Protein AF-A0A8J4QCU0-F1 (afdb_monomer_lite)

Structure (mmCIF, N/CA/C/O backbone):
data_AF-A0A8J4QCU0-F1
#
_entry.id   AF-A0A8J4QCU0-F1
#
loop_
_atom_site.group_PDB
_atom_site.id
_atom_site.type_symbol
_atom_site.label_atom_id
_atom_site.label_alt_id
_atom_site.label_comp_id
_atom_site.label_asym_id
_atom_site.label_entity_id
_atom_site.label_seq_id
_atom_site.pdbx_PDB_ins_code
_atom_site.Cartn_x
_atom_site.Cartn_y
_atom_site.Cartn_z
_atom_site.occupancy
_atom_site.B_iso_or_equiv
_atom_site.auth_seq_id
_atom_site.auth_comp_id
_atom_site.auth_asym_id
_atom_site.auth_atom_id
_atom_site.pdbx_PDB_model_num
ATOM 1 N N . MET A 1 1 ? 66.096 36.618 -47.746 1.00 35.78 1 MET A N 1
ATOM 2 C CA . MET A 1 1 ? 66.185 35.761 -48.950 1.00 35.78 1 MET A CA 1
ATOM 3 C C . MET A 1 1 ? 65.666 34.373 -48.578 1.00 35.78 1 MET A C 1
ATOM 5 O O . MET A 1 1 ? 66.282 33.732 -47.737 1.00 35.78 1 MET A O 1
ATOM 9 N N . ARG A 1 2 ? 64.492 33.946 -49.073 1.00 39.97 2 ARG A N 1
ATOM 10 C CA . ARG A 1 2 ? 63.954 32.599 -48.782 1.00 39.97 2 ARG A CA 1
ATOM 11 C C . ARG A 1 2 ? 64.723 31.579 -49.622 1.00 39.97 2 ARG A C 1
ATOM 13 O O . ARG A 1 2 ? 64.691 31.658 -50.844 1.00 39.97 2 ARG A O 1
ATOM 20 N N . GLN A 1 3 ? 65.428 30.666 -48.961 1.00 43.41 3 GLN A N 1
ATOM 21 C CA . GLN A 1 3 ? 66.108 29.539 -49.597 1.00 43.41 3 GLN A CA 1
ATOM 22 C C . GLN A 1 3 ? 65.052 28.648 -50.265 1.00 43.41 3 GLN A C 1
ATOM 24 O O . GLN A 1 3 ? 64.185 28.097 -49.585 1.00 43.41 3 GLN A O 1
ATOM 29 N N . GLY A 1 4 ? 65.082 28.564 -51.596 1.00 51.28 4 GLY A N 1
ATOM 30 C CA . GLY A 1 4 ? 64.200 27.693 -52.365 1.00 51.28 4 GLY A CA 1
ATOM 31 C C . GLY A 1 4 ? 64.549 26.235 -52.087 1.00 51.28 4 GLY A C 1
ATOM 32 O O . GLY A 1 4 ? 65.682 25.808 -52.307 1.00 51.28 4 GLY A O 1
ATOM 33 N N . THR A 1 5 ? 63.593 25.467 -51.574 1.00 59.88 5 THR A N 1
ATOM 34 C CA . THR A 1 5 ? 63.753 24.029 -51.353 1.00 59.88 5 THR A CA 1
ATOM 35 C C . THR A 1 5 ? 64.043 23.336 -52.683 1.00 59.88 5 THR A C 1
ATOM 37 O O . THR A 1 5 ? 63.243 23.411 -53.612 1.00 59.88 5 THR A O 1
ATOM 40 N N . LYS A 1 6 ? 65.207 22.682 -52.779 1.00 66.50 6 LYS A N 1
ATOM 41 C CA . LYS A 1 6 ? 65.683 21.976 -53.977 1.00 66.50 6 LYS A CA 1
ATOM 42 C C . LYS A 1 6 ? 64.691 20.865 -54.352 1.00 66.50 6 LYS A C 1
ATOM 44 O O . LYS A 1 6 ? 64.369 20.023 -53.513 1.00 66.50 6 LYS A O 1
ATOM 49 N N . TRP A 1 7 ? 64.202 20.892 -55.592 1.00 66.38 7 TRP A N 1
ATOM 50 C CA . TRP A 1 7 ? 63.186 19.972 -56.111 1.00 66.38 7 TRP A CA 1
ATOM 51 C C . TRP A 1 7 ? 63.637 18.513 -55.964 1.00 66.38 7 TRP A C 1
ATOM 53 O O . TRP A 1 7 ? 64.741 18.156 -56.379 1.00 66.38 7 TRP A O 1
ATOM 63 N N . ASN A 1 8 ? 62.799 17.683 -55.338 1.00 77.69 8 ASN A N 1
ATOM 64 C CA . ASN A 1 8 ? 63.067 16.263 -55.147 1.00 77.69 8 ASN A CA 1
ATOM 65 C C . ASN A 1 8 ? 61.954 15.445 -55.826 1.00 77.69 8 ASN A C 1
ATOM 67 O O . ASN A 1 8 ? 60.868 15.322 -55.252 1.00 77.69 8 ASN A O 1
ATOM 71 N N . PRO A 1 9 ? 62.219 14.867 -57.012 1.00 74.75 9 PRO A N 1
ATOM 72 C CA . PRO A 1 9 ? 61.209 14.149 -57.786 1.00 74.75 9 PRO A CA 1
ATOM 73 C C . PRO A 1 9 ? 60.647 12.943 -57.038 1.00 74.75 9 PRO A C 1
ATOM 75 O O . PRO A 1 9 ? 59.475 12.620 -57.177 1.00 74.75 9 PRO A O 1
ATOM 78 N N . VAL A 1 10 ? 61.462 12.296 -56.202 1.00 79.19 10 VAL A N 1
ATOM 79 C CA . VAL A 1 10 ? 61.040 11.128 -55.428 1.00 79.19 10 VAL A CA 1
ATOM 80 C C . VAL A 1 10 ? 60.002 11.539 -54.385 1.00 79.19 10 VAL A C 1
ATOM 82 O O . VAL A 1 10 ? 58.972 10.886 -54.266 1.00 79.19 10 VAL A O 1
ATOM 85 N N . LYS A 1 11 ? 60.210 12.658 -53.678 1.00 77.56 11 LYS A N 1
ATOM 86 C CA . LYS A 1 11 ? 59.236 13.161 -52.692 1.00 77.56 11 LYS A CA 1
ATOM 87 C C . LYS A 1 11 ? 57.903 13.550 -53.334 1.00 77.56 11 LYS A C 1
ATOM 89 O O . LYS A 1 11 ? 56.862 13.252 -52.760 1.00 77.56 11 LYS A O 1
ATOM 94 N N . GLU A 1 12 ? 57.938 14.156 -54.518 1.00 81.69 12 GLU A N 1
ATOM 95 C CA . GLU A 1 12 ? 56.731 14.492 -55.287 1.00 81.69 12 GLU A CA 1
ATOM 96 C C . GLU A 1 12 ? 55.982 13.237 -55.747 1.00 81.69 12 GLU A C 1
ATOM 98 O O . GLU A 1 12 ? 54.775 13.130 -55.555 1.00 81.69 12 GLU A O 1
ATOM 103 N N . ILE A 1 13 ? 56.694 12.235 -56.273 1.00 82.69 13 ILE A N 1
ATOM 104 C CA . ILE A 1 13 ? 56.087 10.963 -56.690 1.00 82.69 13 ILE A CA 1
ATOM 105 C C . ILE A 1 13 ? 55.449 10.248 -55.494 1.00 82.69 13 ILE A C 1
ATOM 107 O O . ILE A 1 13 ? 54.306 9.804 -55.587 1.00 82.69 13 ILE A O 1
ATOM 111 N N . PHE A 1 14 ? 56.135 10.185 -54.349 1.00 85.75 14 PHE A N 1
ATOM 112 C CA . PHE A 1 14 ? 55.560 9.622 -53.125 1.00 85.75 14 PHE A CA 1
ATOM 113 C C . PHE A 1 14 ? 54.325 10.396 -52.661 1.00 85.75 14 PHE A C 1
ATOM 115 O O . PHE A 1 14 ? 53.338 9.776 -52.270 1.00 85.75 14 PHE A O 1
ATOM 122 N N . PHE A 1 15 ? 54.345 11.729 -52.729 1.00 85.56 15 PHE A N 1
ATOM 123 C CA . PHE A 1 15 ? 53.201 12.556 -52.352 1.00 85.56 15 PHE A CA 1
ATOM 124 C C . PHE A 1 15 ? 52.001 12.335 -53.280 1.00 85.56 15 PHE A C 1
ATOM 126 O O . PHE A 1 15 ? 50.876 12.198 -52.803 1.00 85.56 15 PHE A O 1
ATOM 133 N N . LEU A 1 16 ? 52.233 12.229 -54.590 1.00 84.94 16 LEU A N 1
ATOM 134 C CA . LEU A 1 16 ? 51.192 11.950 -55.578 1.00 84.94 16 LEU A CA 1
ATOM 135 C C . LEU A 1 16 ? 50.599 10.550 -55.399 1.00 84.94 16 LEU A C 1
ATOM 137 O O . LEU A 1 16 ? 49.377 10.408 -55.392 1.00 84.94 16 LEU A O 1
ATOM 141 N N . ILE A 1 17 ? 51.436 9.530 -55.192 1.00 89.25 17 ILE A N 1
ATOM 142 C CA . ILE A 1 17 ? 50.974 8.164 -54.912 1.00 89.25 17 ILE A CA 1
ATOM 143 C C . ILE A 1 17 ? 50.160 8.144 -53.618 1.00 89.25 17 ILE A C 1
ATOM 145 O O . ILE A 1 17 ? 49.054 7.611 -53.597 1.00 89.25 17 ILE A O 1
ATOM 149 N N . PHE A 1 18 ? 50.657 8.776 -52.554 1.00 91.38 18 PHE A N 1
ATOM 150 C CA . PHE A 1 18 ? 49.961 8.853 -51.273 1.00 91.38 18 PHE A CA 1
ATOM 151 C C . PHE A 1 18 ? 48.624 9.599 -51.386 1.00 91.38 18 PHE A C 1
ATOM 153 O O . PHE A 1 18 ? 47.611 9.147 -50.853 1.00 91.38 18 PHE A O 1
ATOM 160 N N . TYR A 1 19 ? 48.583 10.700 -52.137 1.00 90.00 19 TYR A N 1
ATOM 161 C CA . TYR A 1 19 ? 47.357 11.446 -52.404 1.00 90.00 19 TYR A CA 1
ATOM 162 C C . TYR A 1 19 ? 46.334 10.614 -53.187 1.00 90.00 19 TYR A C 1
ATOM 164 O O . TYR A 1 19 ? 45.153 10.617 -52.834 1.00 90.00 19 TYR A O 1
ATOM 172 N N . LEU A 1 20 ? 46.769 9.884 -54.220 1.00 89.38 20 LEU A N 1
ATOM 173 C CA . LEU A 1 20 ? 45.906 8.989 -54.995 1.00 89.38 20 LEU A CA 1
ATOM 174 C C . LEU A 1 20 ? 45.357 7.857 -54.129 1.00 89.38 20 LEU A C 1
ATOM 176 O O . LEU A 1 20 ? 44.168 7.565 -54.206 1.00 89.38 20 LEU A O 1
ATOM 180 N N . LEU A 1 21 ? 46.185 7.288 -53.255 1.00 87.81 21 LEU A N 1
ATOM 181 C CA . LEU A 1 21 ? 45.789 6.217 -52.348 1.00 87.81 21 LEU A CA 1
ATOM 182 C C . LEU A 1 21 ? 44.761 6.712 -51.325 1.00 87.81 21 LEU A C 1
ATOM 184 O O . LEU A 1 21 ? 43.719 6.092 -51.152 1.00 87.81 21 LEU A O 1
ATOM 188 N N . ILE A 1 22 ? 44.974 7.896 -50.741 1.00 87.75 22 ILE A N 1
ATOM 189 C CA . ILE A 1 22 ? 43.980 8.541 -49.872 1.00 87.75 22 ILE A CA 1
ATOM 190 C C . ILE A 1 22 ? 42.687 8.846 -50.639 1.00 87.75 22 ILE A C 1
ATOM 192 O O . ILE A 1 22 ? 41.591 8.703 -50.093 1.00 87.75 22 ILE A O 1
ATOM 196 N N . LYS A 1 23 ? 42.783 9.334 -51.879 1.00 90.88 23 LYS A N 1
ATOM 197 C CA . LYS A 1 23 ? 41.613 9.660 -52.701 1.00 90.88 23 LYS A CA 1
ATOM 198 C C . LYS A 1 23 ? 40.804 8.403 -53.023 1.00 90.88 23 LYS A C 1
ATOM 200 O O . LYS A 1 23 ? 39.582 8.446 -52.914 1.00 90.88 23 LYS A O 1
ATOM 205 N N . GLU A 1 24 ? 41.479 7.310 -53.349 1.0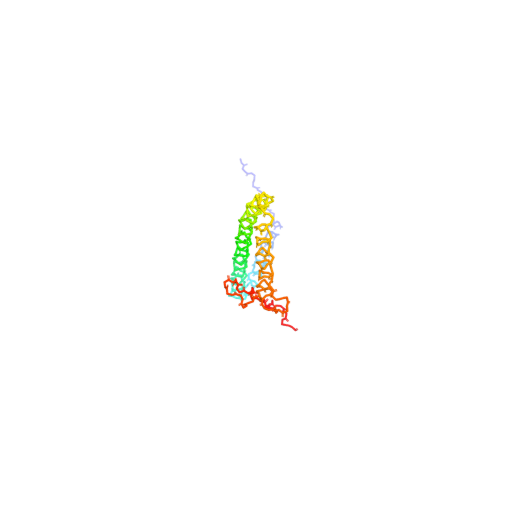0 92.56 24 GLU A N 1
ATOM 206 C CA . GLU A 1 24 ? 40.872 6.021 -53.665 1.00 92.56 24 GLU A CA 1
ATOM 207 C C . GLU A 1 24 ? 40.265 5.366 -52.420 1.00 92.56 24 GLU A C 1
ATOM 209 O O . GLU A 1 24 ? 39.104 4.975 -52.448 1.00 92.56 24 GLU A O 1
ATOM 214 N N . SER A 1 25 ? 40.959 5.376 -51.277 1.00 85.12 25 SER A N 1
ATOM 215 C CA . SER A 1 25 ? 40.380 4.938 -50.000 1.00 85.12 25 SER A CA 1
ATOM 216 C C . SER A 1 25 ? 39.143 5.751 -49.623 1.00 85.12 25 SER A C 1
ATOM 218 O O . SER A 1 25 ? 38.133 5.188 -49.213 1.00 85.12 25 SER A O 1
ATOM 220 N N . ARG A 1 26 ? 39.175 7.080 -49.799 1.00 76.25 26 ARG A N 1
ATOM 221 C CA . ARG A 1 26 ? 38.001 7.931 -49.549 1.00 76.25 26 ARG A CA 1
ATOM 222 C C . ARG A 1 26 ? 36.850 7.651 -50.511 1.00 76.25 26 ARG A C 1
ATOM 224 O O . ARG A 1 26 ? 35.702 7.838 -50.121 1.00 76.25 26 ARG A O 1
ATOM 231 N N . ARG A 1 27 ? 37.138 7.239 -51.746 1.00 83.50 27 ARG A N 1
ATOM 232 C CA . ARG A 1 27 ? 36.121 6.815 -52.713 1.00 83.50 27 ARG A CA 1
ATOM 233 C C . ARG A 1 27 ? 35.497 5.488 -52.290 1.00 83.50 27 ARG A C 1
ATOM 235 O O . ARG A 1 27 ? 34.284 5.426 -52.163 1.00 83.50 27 ARG A O 1
ATOM 242 N N . GLN A 1 28 ? 36.319 4.498 -51.951 1.00 76.81 28 GLN A N 1
ATOM 243 C CA . GLN A 1 28 ? 35.857 3.193 -51.478 1.00 76.81 28 GLN A CA 1
ATOM 244 C C . GLN A 1 28 ? 34.996 3.307 -50.214 1.00 76.81 28 GLN A C 1
ATOM 246 O O . GLN A 1 28 ? 33.950 2.680 -50.148 1.00 76.81 28 GLN A O 1
ATOM 251 N N . VAL A 1 29 ? 35.366 4.154 -49.244 1.00 77.56 29 VAL A N 1
ATOM 252 C CA . VAL A 1 29 ? 34.535 4.397 -48.046 1.00 77.56 29 VAL A CA 1
ATOM 253 C C . VAL A 1 29 ? 33.165 4.970 -48.417 1.00 77.56 29 VAL A C 1
ATOM 255 O O . VAL A 1 29 ? 32.159 4.487 -47.913 1.00 77.56 29 VAL A O 1
ATOM 258 N N . LYS A 1 30 ? 33.106 5.941 -49.337 1.00 72.69 30 LYS A N 1
ATOM 259 C CA . LYS A 1 30 ? 31.833 6.516 -49.802 1.00 72.69 30 LYS A CA 1
ATOM 260 C C . LYS A 1 30 ? 30.980 5.515 -50.578 1.00 72.69 30 LYS A C 1
ATOM 262 O O . LYS A 1 30 ? 29.765 5.522 -50.421 1.00 72.69 30 LYS A O 1
ATOM 267 N N . ASP A 1 31 ? 31.602 4.660 -51.383 1.00 70.19 31 ASP A N 1
ATOM 268 C CA . ASP A 1 31 ? 30.904 3.629 -52.155 1.00 70.19 31 ASP A CA 1
ATOM 269 C C . ASP A 1 31 ? 30.379 2.511 -51.229 1.00 70.19 31 ASP A C 1
ATOM 271 O O . ASP A 1 31 ? 29.247 2.063 -51.386 1.00 70.19 31 ASP A O 1
ATOM 275 N N . LEU A 1 32 ? 31.137 2.116 -50.196 1.00 65.50 32 LEU A N 1
ATOM 276 C CA . LEU A 1 32 ? 30.666 1.200 -49.145 1.00 65.50 32 LEU A CA 1
ATOM 277 C C . LEU A 1 32 ? 29.543 1.809 -48.290 1.00 65.50 32 LEU A C 1
ATOM 279 O O . LEU A 1 32 ? 28.581 1.117 -47.961 1.00 65.50 32 LEU A O 1
ATOM 283 N N . GLU A 1 33 ? 29.631 3.094 -47.944 1.00 65.19 33 GLU A N 1
ATOM 284 C CA . GLU A 1 33 ? 28.559 3.814 -47.245 1.00 65.19 33 GLU A CA 1
ATOM 285 C C . GLU A 1 33 ? 27.308 3.976 -48.122 1.00 65.19 33 GLU A C 1
ATOM 287 O O . GLU A 1 33 ? 26.201 3.940 -47.597 1.00 65.19 33 GLU A O 1
ATOM 292 N N . SER A 1 34 ? 27.475 4.084 -49.445 1.00 63.41 34 SER A N 1
ATOM 293 C CA . SER A 1 34 ? 26.403 4.146 -50.449 1.00 63.41 34 SER A CA 1
ATOM 294 C C . SER A 1 34 ? 25.661 2.821 -50.648 1.00 63.41 34 SER A C 1
ATOM 296 O O . SER A 1 34 ? 24.539 2.841 -51.148 1.00 63.41 34 SER A O 1
ATOM 298 N N . ILE A 1 35 ? 26.277 1.677 -50.334 1.00 63.81 35 ILE A N 1
ATOM 299 C CA . ILE A 1 35 ? 25.627 0.356 -50.431 1.00 63.81 35 ILE A CA 1
ATOM 300 C C . ILE A 1 35 ? 24.697 0.114 -49.233 1.00 63.81 35 ILE A C 1
ATOM 302 O O . ILE A 1 35 ? 23.729 -0.638 -49.345 1.00 63.81 35 ILE A O 1
ATOM 306 N N . ASN A 1 36 ? 24.942 0.776 -48.099 1.00 65.12 36 ASN A N 1
ATOM 307 C CA . ASN A 1 36 ? 23.953 0.829 -47.031 1.00 65.12 36 ASN A CA 1
ATOM 308 C C . ASN A 1 36 ? 22.821 1.744 -47.489 1.00 65.12 36 ASN A C 1
ATOM 310 O O . ASN A 1 36 ? 23.043 2.937 -47.676 1.00 65.12 36 ASN A O 1
ATOM 314 N N . ASP A 1 37 ? 21.618 1.193 -47.655 1.00 71.94 37 ASP A N 1
ATOM 315 C CA . ASP A 1 37 ? 20.432 1.990 -47.950 1.00 71.94 37 ASP A CA 1
ATOM 316 C C . ASP A 1 37 ? 20.330 3.131 -46.909 1.00 71.94 37 ASP A C 1
ATOM 318 O O . ASP A 1 37 ? 20.181 2.866 -45.704 1.00 71.94 37 ASP A O 1
ATOM 322 N N . PRO A 1 38 ? 20.495 4.403 -47.328 1.00 74.00 38 PRO A N 1
ATOM 323 C CA . PRO A 1 38 ? 20.534 5.530 -46.405 1.00 74.00 38 PRO A CA 1
ATOM 324 C C . PRO A 1 38 ? 19.202 5.696 -45.669 1.00 74.00 38 PRO A C 1
ATOM 326 O O . PRO A 1 38 ? 19.189 6.202 -44.543 1.00 74.00 38 PRO A O 1
ATOM 329 N N . ASP A 1 39 ? 18.103 5.228 -46.263 1.00 78.81 39 ASP A N 1
ATOM 330 C CA . ASP A 1 39 ? 16.791 5.219 -45.635 1.00 78.81 39 ASP A CA 1
ATOM 331 C C . ASP A 1 39 ? 16.742 4.173 -44.514 1.00 78.81 39 ASP A C 1
ATOM 333 O O . ASP A 1 39 ? 16.357 4.494 -43.391 1.00 78.81 39 ASP A O 1
ATOM 337 N N . ALA A 1 40 ? 17.279 2.967 -44.733 1.00 76.25 40 ALA A N 1
ATOM 338 C CA . ALA A 1 40 ? 17.343 1.927 -43.700 1.00 76.25 40 ALA A CA 1
ATOM 339 C C . ALA A 1 40 ? 18.183 2.347 -42.477 1.00 76.25 40 ALA A C 1
ATOM 341 O O . ALA A 1 40 ? 17.781 2.123 -41.331 1.00 76.25 40 ALA A O 1
ATOM 342 N N . ASN A 1 41 ? 19.327 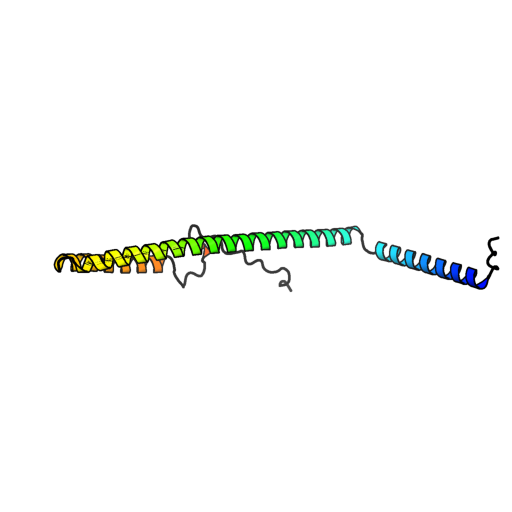3.008 -42.691 1.00 77.50 41 ASN A N 1
ATOM 343 C CA . ASN A 1 41 ? 20.161 3.519 -41.595 1.00 77.50 41 ASN A CA 1
ATOM 344 C C . ASN A 1 41 ? 19.487 4.666 -40.830 1.00 77.50 41 ASN A C 1
ATOM 346 O O . ASN A 1 41 ? 19.574 4.730 -39.598 1.00 77.50 41 ASN A O 1
ATOM 350 N N . LYS A 1 42 ? 18.788 5.556 -41.542 1.00 84.31 42 LYS A N 1
ATOM 351 C CA . LYS A 1 42 ? 17.997 6.624 -40.930 1.00 84.31 42 LYS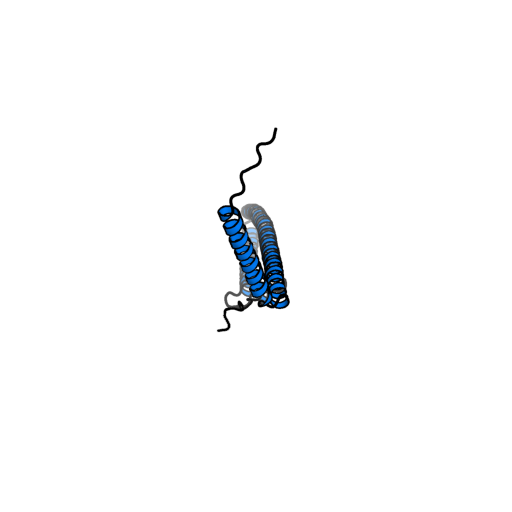 A CA 1
ATOM 352 C C . LYS A 1 42 ? 16.852 6.041 -40.103 1.00 84.31 42 LYS A C 1
ATOM 354 O O . LYS A 1 42 ? 16.723 6.380 -38.929 1.00 84.31 42 LYS A O 1
ATOM 359 N N . MET A 1 43 ? 16.091 5.104 -40.666 1.00 79.69 43 MET A N 1
ATOM 360 C CA . MET A 1 43 ? 15.006 4.406 -39.974 1.00 79.69 43 MET A CA 1
ATOM 361 C C . MET A 1 43 ? 15.504 3.655 -38.733 1.00 79.69 43 MET A C 1
ATOM 363 O O . MET A 1 43 ? 14.848 3.693 -37.693 1.00 79.69 43 MET A O 1
ATOM 367 N N . LEU A 1 44 ? 16.681 3.023 -38.791 1.00 81.00 44 LEU A N 1
ATOM 368 C CA . LEU A 1 44 ? 17.280 2.340 -37.642 1.00 81.00 44 LEU A CA 1
ATOM 369 C C . LEU A 1 44 ? 17.660 3.314 -36.517 1.00 81.00 44 LEU A C 1
ATOM 371 O O . LEU A 1 44 ? 17.420 3.020 -35.343 1.00 81.00 44 LEU A O 1
ATOM 375 N N . ASN A 1 45 ? 18.253 4.462 -36.847 1.00 84.00 45 ASN A N 1
ATOM 376 C CA . ASN A 1 45 ? 18.581 5.487 -35.855 1.00 84.00 45 ASN A CA 1
ATOM 377 C C . ASN A 1 45 ? 17.330 6.150 -35.273 1.00 84.00 45 ASN A C 1
ATOM 379 O O . ASN A 1 45 ? 17.277 6.370 -34.060 1.00 84.00 45 ASN A O 1
ATOM 383 N N . ASP A 1 46 ? 16.319 6.405 -36.102 1.00 84.31 46 ASP A N 1
ATOM 384 C CA . ASP A 1 46 ? 15.029 6.944 -35.673 1.00 84.31 46 ASP A CA 1
ATOM 385 C C . ASP A 1 46 ? 14.346 5.951 -34.719 1.00 84.31 46 ASP A C 1
ATOM 387 O O . ASP A 1 46 ? 13.968 6.325 -33.611 1.00 84.31 46 ASP A O 1
ATOM 391 N N . TYR A 1 47 ? 14.302 4.657 -35.059 1.00 77.50 47 TYR A N 1
ATOM 392 C CA . TYR A 1 47 ? 13.771 3.598 -34.193 1.00 77.50 47 TYR A CA 1
ATOM 393 C C . TYR A 1 47 ? 14.525 3.485 -32.861 1.00 77.50 47 TYR A C 1
ATOM 395 O O . TYR A 1 47 ? 13.908 3.415 -31.797 1.00 77.50 47 TYR A O 1
ATOM 403 N N . LYS A 1 48 ? 15.865 3.502 -32.886 1.00 84.00 48 LYS A N 1
ATOM 404 C CA . LYS A 1 48 ? 16.691 3.479 -31.666 1.00 84.00 48 LYS A CA 1
ATOM 405 C C . LYS A 1 48 ? 16.428 4.698 -30.783 1.00 84.00 48 LYS A C 1
ATOM 407 O O . LYS A 1 48 ? 16.294 4.542 -29.571 1.00 84.00 48 LYS A O 1
ATOM 412 N N . THR A 1 49 ? 16.331 5.883 -31.381 1.00 80.44 49 THR A N 1
ATOM 413 C CA . THR A 1 49 ? 16.069 7.141 -30.669 1.00 80.44 49 THR A CA 1
ATOM 414 C C . THR A 1 49 ? 14.671 7.139 -30.066 1.00 80.44 49 THR A C 1
ATOM 416 O O . THR A 1 49 ? 14.535 7.355 -28.865 1.00 80.44 49 THR A O 1
ATOM 419 N N . VAL A 1 50 ? 13.648 6.803 -30.859 1.00 79.31 50 VAL A N 1
ATOM 420 C CA . VAL A 1 50 ? 12.258 6.687 -30.402 1.00 79.31 50 VAL A CA 1
ATOM 421 C C . VAL A 1 50 ? 12.169 5.705 -29.240 1.00 79.31 50 VAL A C 1
ATOM 423 O O . VAL A 1 50 ? 11.658 6.061 -28.183 1.00 79.31 50 VAL A O 1
ATOM 426 N N . ASN A 1 51 ? 12.754 4.514 -29.368 1.00 76.00 51 ASN A N 1
ATOM 427 C CA . ASN A 1 51 ? 12.743 3.529 -28.291 1.00 76.00 51 ASN A CA 1
ATOM 428 C C . ASN A 1 51 ? 13.500 3.992 -27.047 1.00 76.00 51 ASN A C 1
ATOM 430 O O . ASN A 1 51 ? 13.039 3.746 -25.933 1.00 76.00 51 ASN A O 1
ATOM 434 N N . ALA A 1 52 ? 14.638 4.671 -27.199 1.00 77.88 52 ALA A N 1
ATOM 435 C CA . ALA A 1 52 ? 15.366 5.238 -26.070 1.00 77.88 52 ALA A CA 1
ATOM 436 C C . ALA A 1 52 ? 14.525 6.301 -25.344 1.00 77.88 52 ALA A C 1
ATOM 438 O O . ALA A 1 52 ? 14.408 6.248 -24.120 1.00 77.88 52 ALA A O 1
ATOM 439 N N . THR A 1 53 ? 13.875 7.209 -26.077 1.00 77.75 53 THR A N 1
ATOM 440 C CA . THR A 1 53 ? 12.993 8.240 -25.512 1.00 77.75 53 THR A CA 1
ATOM 441 C C . THR A 1 53 ? 11.756 7.630 -24.852 1.00 77.75 53 THR A C 1
ATOM 443 O O . THR A 1 53 ? 11.416 8.001 -23.729 1.00 77.75 53 THR A O 1
ATOM 446 N N . THR A 1 54 ? 11.112 6.646 -25.484 1.00 78.50 54 THR A N 1
ATOM 447 C CA . THR A 1 54 ? 9.970 5.925 -24.904 1.00 78.50 54 THR A CA 1
ATOM 448 C C . THR A 1 54 ? 10.374 5.171 -23.639 1.00 78.50 54 THR A C 1
ATOM 450 O O . THR A 1 54 ? 9.678 5.245 -22.627 1.00 78.50 54 THR A O 1
ATOM 453 N N . ASN A 1 55 ? 11.524 4.495 -23.635 1.00 77.56 55 ASN A N 1
ATOM 454 C CA . ASN A 1 55 ? 12.023 3.808 -22.445 1.00 77.56 55 ASN A CA 1
ATOM 455 C C . ASN A 1 55 ? 12.382 4.792 -21.323 1.00 77.56 55 ASN A C 1
ATOM 457 O O . ASN A 1 55 ? 12.075 4.523 -20.163 1.00 77.56 55 ASN A O 1
ATOM 461 N N . GLN A 1 56 ? 12.956 5.954 -21.643 1.00 83.56 56 GLN A N 1
ATOM 462 C CA . GLN A 1 56 ? 13.201 7.020 -20.667 1.00 83.56 56 GLN A CA 1
ATOM 463 C C . GLN A 1 56 ? 11.901 7.566 -20.066 1.00 83.56 56 GLN A C 1
ATOM 465 O O . GLN A 1 56 ? 11.827 7.744 -18.851 1.00 83.56 56 GLN A O 1
ATOM 470 N N . GLN A 1 57 ? 10.859 7.772 -20.875 1.00 83.00 57 GLN A N 1
ATOM 471 C CA . GLN A 1 57 ? 9.537 8.168 -20.384 1.00 83.00 57 GLN A CA 1
ATOM 472 C C . GLN A 1 57 ? 8.944 7.105 -19.455 1.00 83.00 57 GLN A C 1
ATOM 474 O O . GLN A 1 57 ? 8.477 7.441 -18.371 1.00 83.00 57 GLN A O 1
ATOM 479 N N . LEU A 1 58 ? 9.027 5.821 -19.822 1.00 77.06 58 LEU A N 1
ATOM 480 C CA . LEU A 1 58 ? 8.557 4.716 -18.980 1.00 77.06 58 LEU A CA 1
ATOM 481 C C . LEU A 1 58 ? 9.305 4.648 -17.642 1.00 77.06 58 LEU A C 1
ATOM 483 O O . LEU A 1 58 ? 8.681 4.431 -16.603 1.00 77.06 58 LEU A O 1
ATOM 487 N N . ILE A 1 59 ? 10.624 4.857 -17.649 1.00 82.00 59 ILE A N 1
ATOM 488 C CA . ILE A 1 59 ? 11.439 4.928 -16.428 1.00 82.00 59 ILE A CA 1
ATOM 489 C C . ILE A 1 59 ? 11.030 6.141 -15.584 1.00 82.00 59 ILE A C 1
ATOM 491 O O . ILE A 1 59 ? 10.830 6.003 -14.379 1.00 82.00 59 ILE A O 1
ATOM 495 N N . GLY A 1 60 ? 10.844 7.308 -16.203 1.00 86.31 60 GLY A N 1
ATOM 496 C CA . GLY A 1 60 ? 10.390 8.521 -15.524 1.00 86.31 60 GLY A CA 1
ATOM 497 C C . GLY A 1 60 ? 9.016 8.348 -14.873 1.00 86.31 60 GLY A C 1
ATOM 498 O O . GLY A 1 60 ? 8.855 8.630 -13.686 1.00 86.31 60 GLY A O 1
ATOM 499 N N . SER A 1 61 ? 8.041 7.808 -15.610 1.00 83.81 61 SER A N 1
ATOM 500 C CA . SER A 1 61 ? 6.709 7.489 -15.088 1.00 83.81 61 SER A CA 1
ATOM 501 C C . SER A 1 61 ? 6.767 6.463 -13.956 1.00 83.81 61 SER A C 1
ATOM 503 O O . SER A 1 61 ? 6.088 6.636 -12.945 1.00 83.81 61 SER A O 1
ATOM 505 N N . ARG A 1 62 ? 7.602 5.422 -14.076 1.00 74.75 62 ARG A N 1
ATOM 506 C CA . ARG A 1 62 ? 7.809 4.423 -13.016 1.00 74.75 62 ARG A CA 1
ATOM 507 C C . ARG A 1 62 ? 8.368 5.061 -11.744 1.00 74.75 62 ARG A C 1
ATOM 509 O O . ARG A 1 62 ? 7.822 4.824 -10.670 1.00 74.75 62 ARG A O 1
ATOM 516 N N . ASN A 1 63 ? 9.405 5.888 -11.865 1.00 84.88 63 ASN A N 1
ATOM 517 C CA . ASN A 1 63 ? 10.015 6.576 -10.726 1.00 84.88 63 ASN A CA 1
ATOM 518 C C . ASN A 1 63 ? 9.014 7.519 -10.049 1.00 84.88 63 ASN A C 1
ATOM 520 O O . ASN A 1 63 ? 8.852 7.478 -8.833 1.00 84.88 63 ASN A O 1
ATOM 524 N N . TRP A 1 64 ? 8.255 8.291 -10.831 1.00 88.44 64 TRP A N 1
ATOM 525 C CA . TRP A 1 64 ? 7.196 9.148 -10.297 1.00 88.44 64 TRP A CA 1
ATOM 526 C C . TRP A 1 64 ? 6.131 8.349 -9.534 1.00 88.44 64 TRP A C 1
ATOM 528 O O . TRP A 1 64 ? 5.731 8.742 -8.437 1.00 88.44 64 TRP A O 1
ATOM 538 N N . MET A 1 65 ? 5.693 7.206 -10.075 1.00 81.44 65 MET A N 1
ATOM 539 C CA . MET A 1 65 ? 4.747 6.315 -9.393 1.00 81.44 65 MET A CA 1
ATOM 540 C C . MET A 1 65 ? 5.325 5.783 -8.077 1.00 81.44 65 MET A C 1
ATOM 542 O O . MET A 1 65 ? 4.611 5.745 -7.071 1.00 81.44 65 MET A O 1
ATOM 546 N N . MET A 1 66 ? 6.608 5.412 -8.049 1.00 80.38 66 MET A N 1
ATOM 547 C CA . MET A 1 66 ? 7.294 4.977 -6.828 1.00 80.38 66 MET A CA 1
ATOM 548 C C . MET A 1 66 ? 7.329 6.089 -5.776 1.00 80.38 66 MET A C 1
ATOM 550 O O . MET A 1 66 ? 6.948 5.850 -4.631 1.00 80.38 66 MET A O 1
ATOM 554 N N . ASP A 1 67 ? 7.680 7.315 -6.162 1.00 87.31 67 ASP A N 1
ATOM 555 C CA . ASP A 1 67 ? 7.737 8.459 -5.247 1.00 87.31 67 ASP A CA 1
ATOM 556 C C . ASP A 1 67 ? 6.356 8.829 -4.698 1.00 87.31 67 ASP A C 1
ATOM 558 O O . ASP A 1 67 ? 6.188 9.080 -3.498 1.00 87.31 67 ASP A O 1
ATOM 562 N N . LYS A 1 68 ? 5.327 8.820 -5.555 1.00 82.81 68 LYS A N 1
ATOM 563 C CA . LYS A 1 68 ? 3.936 9.027 -5.130 1.00 82.81 68 LYS A CA 1
ATOM 564 C C . LYS A 1 68 ? 3.485 7.939 -4.163 1.00 82.81 68 LYS A C 1
ATOM 566 O O . LYS A 1 68 ? 2.883 8.256 -3.135 1.00 82.81 68 LYS A O 1
ATOM 571 N N . THR A 1 69 ? 3.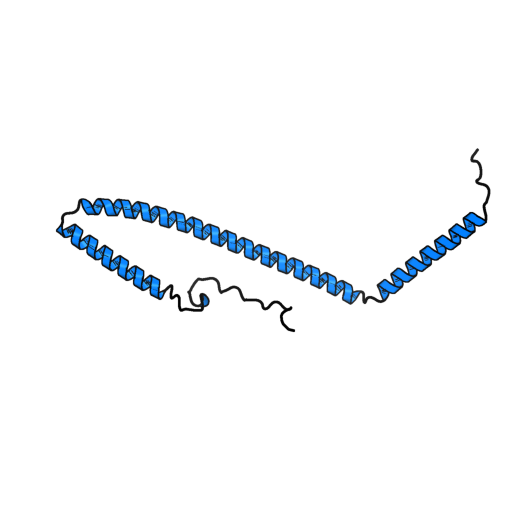825 6.685 -4.445 1.00 85.12 69 THR A N 1
ATOM 572 C CA . THR A 1 69 ? 3.515 5.545 -3.574 1.00 85.12 69 THR A CA 1
ATOM 573 C C . THR A 1 69 ? 4.208 5.690 -2.220 1.00 85.12 69 THR A C 1
ATOM 575 O O . THR A 1 69 ? 3.553 5.600 -1.180 1.00 85.12 69 THR A O 1
ATOM 578 N N . ALA A 1 70 ? 5.502 6.017 -2.205 1.00 89.56 70 ALA A N 1
ATOM 579 C CA . ALA A 1 70 ? 6.261 6.265 -0.983 1.00 89.56 70 ALA A CA 1
ATOM 580 C C . ALA A 1 70 ? 5.653 7.414 -0.162 1.00 89.56 70 ALA A C 1
ATOM 582 O O . ALA A 1 70 ? 5.450 7.279 1.046 1.00 89.56 70 ALA A O 1
ATOM 583 N N . GLN A 1 71 ? 5.263 8.516 -0.810 1.00 89.56 71 GLN A N 1
ATOM 584 C CA . GLN A 1 71 ? 4.602 9.637 -0.143 1.00 89.56 71 GLN A CA 1
ATOM 585 C C . GLN A 1 71 ? 3.270 9.227 0.509 1.00 89.56 71 GLN A C 1
ATOM 587 O O . GLN A 1 71 ? 2.989 9.633 1.642 1.00 89.56 71 GLN A O 1
ATOM 592 N N . ILE A 1 72 ? 2.438 8.446 -0.186 1.00 88.19 72 ILE A N 1
ATOM 593 C CA . ILE A 1 72 ? 1.156 7.956 0.345 1.00 88.19 72 ILE A CA 1
ATOM 594 C C . ILE A 1 72 ? 1.392 7.039 1.549 1.00 88.19 72 ILE A C 1
ATOM 596 O O . ILE A 1 72 ? 0.719 7.189 2.577 1.00 88.19 72 ILE A O 1
ATOM 600 N N . ILE A 1 73 ? 2.373 6.139 1.459 1.00 91.00 73 ILE A N 1
ATOM 601 C CA . ILE A 1 73 ? 2.758 5.238 2.550 1.00 91.00 73 ILE A CA 1
ATOM 602 C C . ILE A 1 73 ? 3.211 6.043 3.771 1.00 91.00 73 ILE A C 1
ATOM 604 O O . ILE A 1 73 ? 2.703 5.826 4.871 1.00 91.00 73 ILE A O 1
ATOM 608 N N . GLU A 1 74 ? 4.101 7.019 3.596 1.00 90.56 74 GLU A N 1
ATOM 609 C CA . GLU A 1 74 ? 4.610 7.839 4.699 1.00 90.56 74 GLU A CA 1
ATOM 610 C C . GLU A 1 74 ? 3.509 8.671 5.372 1.00 90.56 74 GLU A C 1
ATOM 612 O O . GLU A 1 74 ? 3.407 8.717 6.604 1.00 90.56 74 GLU A O 1
ATOM 617 N N . ARG A 1 75 ? 2.607 9.276 4.590 1.00 91.81 75 ARG A N 1
ATOM 618 C CA . ARG A 1 75 ? 1.432 9.977 5.138 1.00 91.81 75 ARG A CA 1
ATOM 619 C C . ARG A 1 75 ? 0.525 9.029 5.923 1.00 91.81 75 ARG A C 1
ATOM 621 O O . ARG A 1 75 ? 0.040 9.393 6.996 1.00 91.81 75 ARG A O 1
ATOM 628 N N . SER A 1 76 ? 0.319 7.814 5.424 1.00 92.44 76 SER A N 1
ATOM 629 C CA . SER A 1 76 ? -0.516 6.803 6.077 1.00 92.44 76 SER A CA 1
ATOM 630 C C . SER A 1 76 ? 0.112 6.295 7.377 1.00 92.44 76 SER A C 1
ATOM 632 O O . SER A 1 76 ? -0.578 6.213 8.393 1.00 92.44 76 SER A O 1
ATOM 634 N N . LYS A 1 77 ? 1.433 6.068 7.413 1.00 93.50 77 LYS A N 1
ATOM 635 C CA . LYS A 1 77 ? 2.169 5.713 8.640 1.00 93.50 77 LYS A CA 1
ATOM 636 C C . LYS A 1 77 ? 1.999 6.763 9.737 1.00 93.50 77 LYS A C 1
ATOM 638 O O . LYS A 1 77 ? 1.769 6.409 10.897 1.00 93.50 77 LYS A O 1
ATOM 643 N N . LYS A 1 78 ? 2.059 8.055 9.390 1.00 92.25 78 LYS A N 1
ATOM 644 C CA . LYS A 1 78 ? 1.818 9.151 10.348 1.00 92.25 78 LYS A CA 1
ATOM 645 C C . LYS A 1 78 ? 0.405 9.093 10.932 1.00 92.25 78 LYS A C 1
ATOM 647 O O . LYS A 1 78 ? 0.257 9.168 12.151 1.00 92.25 78 LYS A O 1
ATOM 652 N N . LYS A 1 79 ? -0.615 8.881 10.091 1.00 93.88 79 LYS A N 1
ATOM 653 C CA . LYS A 1 79 ? -2.009 8.710 10.542 1.00 93.88 79 LYS A CA 1
ATOM 654 C C . LYS A 1 79 ? -2.163 7.505 11.473 1.00 93.88 79 LYS A C 1
ATOM 656 O O . LYS A 1 79 ? -2.726 7.648 12.553 1.00 93.88 79 LYS A O 1
ATOM 661 N N . VAL A 1 80 ? -1.597 6.352 11.112 1.00 93.62 80 VAL A N 1
ATOM 662 C CA . VAL A 1 80 ? -1.617 5.135 11.948 1.00 93.62 80 VAL A CA 1
ATOM 663 C C . VAL A 1 80 ? -0.927 5.373 13.293 1.00 93.62 80 VAL A C 1
ATOM 665 O O . VAL A 1 80 ? -1.407 4.929 14.334 1.00 93.62 80 VAL A O 1
ATOM 668 N N . THR A 1 81 ? 0.183 6.109 13.298 1.00 93.81 81 THR A N 1
ATOM 669 C CA . THR A 1 81 ? 0.919 6.441 14.525 1.00 93.81 81 THR A CA 1
ATOM 670 C C . THR A 1 81 ? 0.102 7.356 15.435 1.00 93.81 81 THR A C 1
ATOM 672 O O . THR A 1 81 ? 0.032 7.122 16.642 1.00 93.81 81 THR A O 1
ATOM 675 N N . LEU A 1 82 ? -0.550 8.374 14.868 1.00 94.38 82 LEU A N 1
ATOM 676 C CA . LEU A 1 82 ? -1.449 9.254 15.611 1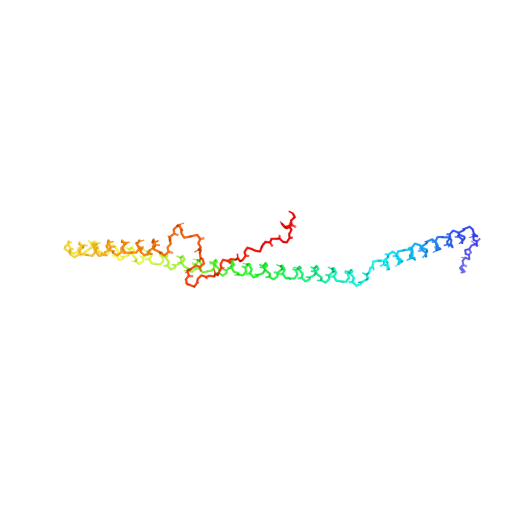.00 94.38 82 LEU A CA 1
ATOM 677 C C . LEU A 1 82 ? -2.640 8.478 16.186 1.00 94.38 82 LEU A C 1
ATOM 679 O O . LEU A 1 82 ? -2.924 8.597 17.377 1.00 94.38 82 LEU A O 1
ATOM 683 N N . PHE A 1 83 ? -3.278 7.632 15.375 1.00 94.50 83 PHE A N 1
ATOM 684 C CA . PHE A 1 83 ? -4.379 6.778 15.813 1.00 94.50 83 PHE A CA 1
ATOM 685 C C . PHE A 1 83 ? -3.968 5.894 16.996 1.00 94.50 83 PHE A C 1
ATOM 687 O O . PHE A 1 83 ? -4.657 5.879 18.011 1.00 94.50 83 PHE A O 1
ATOM 694 N N . LYS A 1 84 ? -2.798 5.241 16.931 1.00 95.50 84 LYS A N 1
ATOM 695 C CA . LYS A 1 84 ? -2.256 4.442 18.047 1.00 95.50 84 LYS A CA 1
ATOM 696 C C . LYS A 1 84 ? -2.099 5.261 19.332 1.00 95.50 84 LYS A C 1
ATOM 698 O O . LYS A 1 84 ? -2.405 4.761 20.413 1.00 95.50 84 LYS A O 1
ATOM 703 N N . LYS A 1 85 ? -1.637 6.514 19.240 1.00 96.81 85 LYS A N 1
ATOM 704 C CA . LYS A 1 85 ? -1.507 7.402 20.411 1.00 96.81 85 LYS A CA 1
ATOM 705 C C . LYS A 1 85 ? -2.867 7.706 21.041 1.00 96.81 85 LYS A C 1
ATOM 707 O O . LYS A 1 85 ? -3.009 7.552 22.253 1.00 96.81 85 LYS A O 1
ATOM 712 N N . VAL A 1 86 ? -3.850 8.097 20.228 1.00 96.19 86 VAL A N 1
ATOM 713 C CA . VAL A 1 86 ? -5.219 8.393 20.686 1.00 96.19 86 VAL A CA 1
ATOM 714 C C . VAL A 1 86 ? -5.864 7.147 21.291 1.00 96.19 86 VAL A C 1
ATOM 716 O O . VAL A 1 86 ? -6.359 7.200 22.413 1.00 96.19 86 VAL A O 1
ATOM 719 N N . TRP A 1 87 ? -5.767 6.009 20.603 1.00 94.50 87 TRP A N 1
ATOM 720 C CA . TRP A 1 87 ? -6.254 4.718 21.081 1.00 94.50 87 TRP A CA 1
ATOM 721 C C . TRP A 1 87 ? -5.691 4.368 22.460 1.00 94.50 87 TRP A C 1
ATOM 723 O O . TRP A 1 87 ? -6.446 4.078 23.384 1.00 94.50 87 TRP A O 1
ATOM 733 N N . ASN A 1 88 ? -4.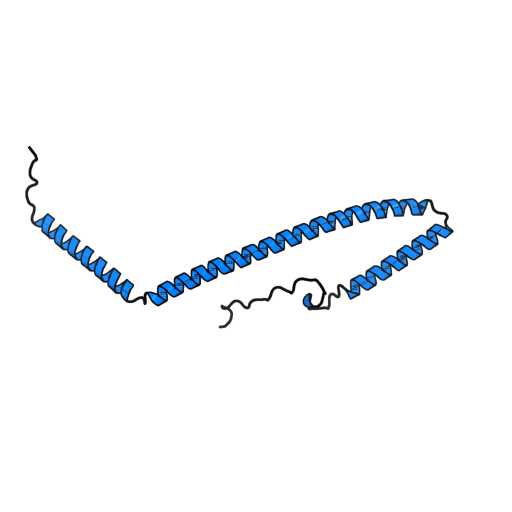371 4.465 22.638 1.00 95.12 88 ASN A N 1
ATOM 734 C CA . ASN A 1 88 ? -3.730 4.175 23.920 1.00 95.12 88 ASN A CA 1
ATOM 735 C C . ASN A 1 88 ? -4.168 5.143 25.026 1.00 95.12 88 ASN A C 1
ATOM 737 O O . ASN A 1 88 ? -4.309 4.732 26.176 1.00 95.12 88 ASN A O 1
ATOM 741 N N . HIS A 1 89 ? -4.392 6.417 24.699 1.00 94.94 89 HIS A N 1
ATOM 742 C CA . HIS A 1 89 ? -4.917 7.386 25.656 1.00 94.94 89 HIS A CA 1
ATOM 743 C C . HIS A 1 89 ? -6.341 7.020 26.107 1.00 94.94 89 HIS A C 1
ATOM 745 O O . HIS A 1 89 ? -6.595 6.950 27.309 1.00 94.94 89 HIS A O 1
ATOM 751 N N . CYS A 1 90 ? -7.243 6.714 25.169 1.00 91.38 90 CYS A N 1
ATOM 752 C CA . CYS A 1 90 ? -8.609 6.283 25.477 1.00 91.38 90 CYS A CA 1
ATOM 753 C C . CYS A 1 90 ? -8.631 4.962 26.253 1.00 91.38 90 CYS A C 1
ATOM 755 O O . CYS A 1 90 ? -9.334 4.852 27.254 1.00 91.38 90 CYS A O 1
ATOM 757 N N . LYS A 1 91 ? -7.795 3.992 25.864 1.00 93.62 91 LYS A N 1
ATOM 758 C CA . LYS A 1 91 ? -7.685 2.693 26.537 1.00 93.62 91 LYS A CA 1
ATOM 759 C C . LYS A 1 91 ? -7.335 2.831 28.018 1.00 93.62 91 LYS A C 1
ATOM 761 O O . LYS A 1 91 ? -7.891 2.116 28.841 1.00 93.62 91 LYS A O 1
ATOM 766 N N . ARG A 1 92 ? -6.463 3.778 28.386 1.00 93.56 92 ARG A N 1
ATOM 767 C CA . ARG A 1 92 ? -6.171 4.048 29.805 1.00 93.56 92 ARG A CA 1
ATOM 768 C C . ARG A 1 92 ? -7.386 4.590 30.552 1.00 93.56 92 ARG A C 1
ATOM 770 O O . ARG A 1 92 ? -7.594 4.206 31.695 1.00 93.56 92 ARG A O 1
ATOM 777 N N . LYS A 1 93 ? -8.196 5.444 29.914 1.00 92.50 93 LYS A N 1
ATOM 778 C CA . LYS A 1 93 ? -9.398 6.013 30.542 1.00 92.50 93 LYS A CA 1
ATOM 779 C C . LYS A 1 93 ? -10.450 4.957 30.889 1.00 92.50 93 LYS A C 1
ATOM 781 O O . LYS A 1 93 ? -11.138 5.111 31.890 1.00 92.50 93 LYS A O 1
ATOM 786 N N . ILE A 1 94 ? -10.512 3.865 30.125 1.00 91.88 94 ILE A N 1
ATOM 787 C CA . ILE A 1 94 ? -11.422 2.735 30.375 1.00 91.88 94 ILE A CA 1
ATOM 788 C C . ILE A 1 94 ? -11.174 2.090 31.750 1.00 91.88 94 ILE A C 1
ATOM 790 O O . ILE A 1 94 ? -12.117 1.638 32.395 1.00 91.88 94 ILE A O 1
ATOM 794 N N . ASN A 1 95 ? -9.932 2.100 32.246 1.00 89.94 95 ASN A N 1
ATOM 795 C CA . ASN A 1 95 ? -9.598 1.511 33.547 1.00 89.94 95 ASN A CA 1
ATOM 796 C C . ASN A 1 95 ? -10.177 2.287 34.739 1.00 89.94 95 ASN A C 1
ATOM 798 O O . ASN A 1 95 ? -10.288 1.719 35.820 1.00 89.94 95 ASN A O 1
ATOM 802 N N . TYR A 1 96 ? -10.557 3.553 34.548 1.00 93.69 96 TYR A N 1
ATOM 803 C CA . TYR A 1 96 ? -11.201 4.369 35.582 1.00 93.69 96 TYR A CA 1
ATOM 804 C C . TYR A 1 96 ? -12.733 4.259 35.567 1.00 93.69 96 TYR A C 1
ATOM 806 O O . TYR A 1 96 ? -13.397 4.893 36.383 1.00 93.69 96 TYR A O 1
ATOM 814 N N . LEU A 1 97 ? -13.314 3.488 34.641 1.00 93.00 97 LEU A N 1
ATOM 815 C CA . LEU A 1 97 ? -14.757 3.258 34.591 1.00 93.00 97 LEU A CA 1
ATOM 816 C C . LEU A 1 97 ? -15.191 2.260 35.669 1.00 93.00 97 LEU A C 1
ATOM 818 O O . LEU A 1 97 ? -14.422 1.390 36.091 1.00 93.00 97 LEU A O 1
ATOM 822 N N . SER A 1 98 ? -16.462 2.345 36.069 1.00 94.94 98 SER A N 1
ATOM 823 C CA . SER A 1 98 ? -17.065 1.349 36.955 1.00 94.94 98 SER A CA 1
ATOM 824 C C . SER A 1 98 ? -17.001 -0.053 36.323 1.00 94.94 98 SER A C 1
ATOM 826 O O . SER A 1 98 ? -17.022 -0.175 35.093 1.00 94.94 98 SER A O 1
ATOM 828 N N . PRO A 1 99 ? -16.935 -1.134 37.123 1.00 92.62 99 PRO A N 1
ATOM 829 C CA . PRO A 1 99 ? -16.774 -2.491 36.597 1.00 92.62 99 PRO A CA 1
ATOM 830 C C . PRO A 1 99 ? -17.816 -2.889 35.545 1.00 92.62 99 PRO A C 1
ATOM 832 O O . PRO A 1 99 ? -17.443 -3.456 34.520 1.00 92.62 99 PRO A O 1
ATOM 835 N N . GLY A 1 100 ? -19.089 -2.537 35.761 1.00 93.12 100 GLY A N 1
ATOM 836 C CA . GLY A 1 100 ? -20.169 -2.824 34.812 1.00 93.12 100 GLY A CA 1
ATOM 837 C C . GLY A 1 100 ? -19.997 -2.094 33.479 1.00 93.12 100 GLY A C 1
ATOM 838 O O . GLY A 1 100 ? -20.070 -2.712 32.423 1.00 93.12 100 GLY A O 1
ATOM 839 N N . LEU A 1 101 ? -19.670 -0.798 33.513 1.00 93.12 101 LEU A N 1
ATOM 840 C CA . LEU A 1 101 ? -19.459 -0.017 32.293 1.00 93.12 101 LEU A CA 1
ATOM 841 C C . LEU A 1 101 ? -18.189 -0.453 31.545 1.00 93.12 101 LEU A C 1
ATOM 843 O O . LEU A 1 101 ? -18.173 -0.498 30.317 1.00 93.12 101 LEU A O 1
ATOM 847 N N . ARG A 1 102 ? -17.131 -0.820 32.277 1.00 93.81 102 ARG A N 1
ATOM 848 C CA . ARG A 1 102 ? -15.892 -1.350 31.694 1.00 93.81 102 ARG A CA 1
ATOM 849 C C . ARG A 1 102 ? -16.143 -2.638 30.912 1.00 93.81 102 ARG A C 1
ATOM 851 O O . ARG A 1 102 ? -15.592 -2.780 29.825 1.00 93.81 102 ARG A O 1
ATOM 858 N N . TYR A 1 103 ? -16.960 -3.545 31.451 1.00 92.25 103 TYR A N 1
ATOM 859 C CA . TYR A 1 103 ? -17.327 -4.796 30.784 1.00 92.25 103 TYR A CA 1
ATOM 860 C C . TYR A 1 103 ? -18.023 -4.526 29.445 1.00 92.25 103 TYR A C 1
ATOM 862 O O . TYR A 1 103 ? -17.523 -4.936 28.403 1.00 92.25 103 TYR A O 1
ATOM 870 N N . THR A 1 104 ? -19.077 -3.705 29.448 1.00 93.50 104 THR A N 1
ATOM 871 C CA . THR A 1 104 ? -19.802 -3.344 28.220 1.00 93.50 104 THR A CA 1
ATOM 872 C C . THR A 1 104 ? -18.906 -2.664 27.182 1.00 93.50 104 THR A C 1
ATOM 874 O O . THR A 1 104 ? -19.008 -2.939 25.988 1.00 93.50 104 THR A O 1
ATOM 877 N N . VAL A 1 105 ? -18.007 -1.768 27.602 1.00 94.00 105 VAL A N 1
ATOM 878 C CA . VAL A 1 105 ? -17.064 -1.120 26.677 1.00 94.00 105 VAL A CA 1
ATOM 879 C C . VAL A 1 105 ? -16.076 -2.135 26.095 1.00 94.00 105 VAL A C 1
ATOM 881 O O . VAL A 1 105 ? -15.775 -2.071 24.904 1.00 94.00 105 VAL A O 1
ATOM 884 N N . GLN A 1 106 ? -15.581 -3.076 26.901 1.00 92.69 106 GLN A N 1
ATOM 885 C CA . GLN A 1 106 ? -14.641 -4.093 26.438 1.00 92.69 106 GLN A CA 1
ATOM 886 C C . GLN A 1 106 ? -15.292 -5.071 25.453 1.00 92.69 106 GLN A C 1
ATOM 888 O O . GLN A 1 106 ? -14.679 -5.381 24.434 1.00 92.69 106 GLN A O 1
ATOM 893 N N . ASP A 1 107 ? -16.533 -5.485 25.697 1.00 94.94 107 ASP A N 1
ATOM 894 C CA . ASP A 1 107 ? -17.280 -6.350 24.779 1.00 94.94 107 ASP A CA 1
ATOM 895 C C . ASP A 1 107 ? -17.504 -5.675 23.423 1.00 94.94 107 ASP A C 1
ATOM 897 O O . ASP A 1 107 ? -17.254 -6.275 22.380 1.00 94.94 107 ASP A O 1
ATOM 901 N N . ASN A 1 108 ? -17.868 -4.388 23.420 1.00 94.62 108 ASN A N 1
ATOM 902 C CA . ASN A 1 108 ? -17.996 -3.617 22.181 1.00 94.62 108 ASN A CA 1
ATOM 903 C C . ASN A 1 108 ? -16.666 -3.511 21.418 1.00 94.62 108 ASN A C 1
ATOM 905 O O . ASN A 1 108 ? -16.646 -3.581 20.189 1.00 94.62 108 ASN A O 1
ATOM 909 N N . ILE A 1 109 ? -15.544 -3.359 22.131 1.00 93.44 109 ILE A N 1
ATOM 910 C CA . ILE A 1 109 ? -14.213 -3.380 21.512 1.00 93.44 109 ILE A CA 1
ATOM 911 C C . ILE A 1 109 ? -13.945 -4.746 20.876 1.00 93.44 109 ILE A C 1
ATOM 913 O O . ILE A 1 109 ? -13.478 -4.785 19.739 1.00 93.44 109 ILE A O 1
ATOM 917 N N . ASN A 1 110 ? -14.257 -5.844 21.568 1.00 94.19 110 ASN A N 1
ATOM 918 C CA . ASN A 1 110 ? -14.030 -7.202 21.071 1.00 94.19 110 ASN A CA 1
ATOM 919 C C . ASN A 1 110 ? -14.829 -7.456 19.782 1.00 94.19 110 ASN A C 1
ATOM 921 O O . ASN A 1 110 ? -14.233 -7.757 18.745 1.00 94.19 110 ASN A O 1
ATOM 925 N N . VAL A 1 111 ? -16.141 -7.190 19.804 1.00 96.56 111 VAL A N 1
ATOM 926 C CA . VAL A 1 111 ? -17.022 -7.303 18.626 1.00 96.56 111 VAL A CA 1
ATOM 927 C C . VAL A 1 111 ? -16.524 -6.422 17.475 1.00 96.56 111 VAL A C 1
ATOM 929 O O . VAL A 1 111 ? -16.465 -6.858 16.322 1.00 96.56 111 VAL A O 1
ATOM 932 N N . GLY A 1 112 ? -16.103 -5.189 17.772 1.00 93.12 112 GLY A N 1
ATOM 933 C CA . GLY A 1 112 ? -15.524 -4.289 16.776 1.00 93.12 112 GLY A CA 1
ATOM 934 C C . GLY A 1 112 ? -14.246 -4.846 16.140 1.00 93.12 112 GLY A C 1
ATOM 935 O O . GLY A 1 112 ? -14.072 -4.758 14.923 1.00 93.12 112 GLY A O 1
ATOM 936 N N . THR A 1 113 ? -13.357 -5.455 16.933 1.00 93.00 113 THR A N 1
ATOM 937 C CA . THR A 1 113 ? -12.120 -6.064 16.419 1.00 93.00 113 THR A CA 1
ATOM 938 C C . THR A 1 113 ? -12.372 -7.309 15.571 1.00 93.00 113 THR A C 1
ATOM 940 O O . THR A 1 113 ? -11.724 -7.465 14.536 1.00 93.00 113 THR A O 1
ATOM 943 N N . GLU A 1 114 ? -13.336 -8.149 15.947 1.00 94.56 114 GLU A N 1
ATOM 944 C CA . GLU A 1 114 ? -13.747 -9.326 15.172 1.00 94.56 114 GLU A CA 1
ATOM 945 C C . GLU A 1 114 ? -14.363 -8.917 13.830 1.00 94.56 114 GLU A C 1
ATOM 947 O O . GLU A 1 114 ? -13.970 -9.425 12.778 1.00 94.56 114 GLU A O 1
ATOM 952 N N . THR A 1 115 ? -15.246 -7.914 13.846 1.00 92.62 115 THR A N 1
ATOM 953 C CA . THR A 1 115 ? -15.869 -7.364 12.632 1.00 92.62 115 THR A CA 1
ATOM 954 C C . THR A 1 115 ? -14.816 -6.795 11.678 1.00 92.62 115 THR A C 1
ATOM 956 O O . THR A 1 115 ? -14.837 -7.070 10.478 1.00 92.62 115 THR A O 1
ATOM 959 N N . ALA A 1 116 ? -13.842 -6.040 12.199 1.00 90.69 116 ALA A N 1
ATOM 960 C CA . ALA A 1 116 ? -12.749 -5.504 11.392 1.00 90.69 116 ALA A CA 1
ATOM 961 C C . ALA A 1 116 ? -11.861 -6.612 10.796 1.00 90.69 116 ALA A C 1
ATOM 963 O O . ALA A 1 116 ? -11.427 -6.498 9.648 1.00 90.69 116 ALA A O 1
ATOM 964 N N . ALA A 1 117 ? -11.596 -7.685 11.548 1.00 89.06 117 ALA A N 1
ATOM 965 C CA . ALA A 1 117 ? -10.844 -8.836 11.055 1.00 89.06 117 ALA A CA 1
ATOM 966 C C . ALA A 1 117 ? -11.591 -9.567 9.927 1.00 89.06 117 ALA A C 1
ATOM 968 O O . ALA A 1 117 ? -10.977 -9.887 8.907 1.00 89.06 117 ALA A O 1
ATOM 969 N N . ALA A 1 118 ? -12.906 -9.757 10.066 1.00 88.12 118 ALA A N 1
ATOM 970 C CA . ALA A 1 118 ? -13.749 -10.360 9.037 1.00 88.12 118 ALA A CA 1
ATOM 971 C C . ALA A 1 118 ? -13.768 -9.524 7.746 1.00 88.12 118 ALA A C 1
ATOM 973 O O . ALA A 1 118 ? -13.522 -10.055 6.664 1.00 88.12 118 ALA A O 1
ATOM 974 N N . LEU A 1 119 ? -13.960 -8.204 7.853 1.00 85.81 119 LEU A N 1
ATOM 975 C CA . LEU A 1 119 ? -13.906 -7.295 6.700 1.00 85.81 119 LEU A CA 1
ATOM 976 C C . LEU A 1 119 ? -12.528 -7.301 6.031 1.00 85.81 119 LEU A C 1
ATOM 978 O O . LEU A 1 119 ? -12.430 -7.343 4.806 1.00 85.81 119 LEU A O 1
ATOM 982 N N . LYS A 1 120 ? -11.446 -7.305 6.821 1.00 86.12 120 LYS A N 1
ATOM 983 C CA . LYS A 1 120 ? -10.084 -7.408 6.287 1.00 86.12 120 LYS A CA 1
ATOM 984 C C . LYS A 1 120 ? -9.897 -8.704 5.497 1.00 86.12 120 LYS A C 1
ATOM 986 O O . LYS A 1 120 ? -9.302 -8.652 4.430 1.00 86.12 120 LYS A O 1
ATOM 991 N N . ALA A 1 121 ? -10.373 -9.839 6.005 1.00 82.00 121 ALA A N 1
ATOM 992 C CA . ALA A 1 121 ? -10.254 -11.127 5.324 1.00 82.00 121 ALA A CA 1
ATOM 993 C C . ALA A 1 121 ? -11.046 -11.173 4.005 1.00 82.00 121 ALA A C 1
ATOM 995 O O . ALA A 1 121 ? -10.582 -11.773 3.041 1.00 82.00 121 ALA A O 1
ATOM 996 N N . GLN A 1 122 ? -12.201 -10.500 3.944 1.00 81.38 122 GLN A N 1
ATOM 997 C CA . GLN A 1 122 ? -12.987 -10.361 2.712 1.00 81.38 122 GLN A CA 1
ATOM 998 C C . GLN A 1 122 ? -12.289 -9.465 1.675 1.00 81.38 122 GLN A C 1
ATOM 1000 O O . GLN A 1 122 ? -12.279 -9.793 0.494 1.00 81.38 122 GLN A O 1
ATOM 1005 N N . LEU A 1 123 ? -11.681 -8.354 2.110 1.00 69.12 123 LEU A N 1
ATOM 1006 C CA . LEU A 1 123 ? -10.984 -7.405 1.228 1.00 69.12 123 LEU A CA 1
ATOM 1007 C C . LEU A 1 123 ? -9.591 -7.882 0.791 1.00 69.12 123 LEU A C 1
ATOM 1009 O O . LEU A 1 123 ? -9.134 -7.555 -0.299 1.00 69.12 123 LEU A O 1
ATOM 1013 N N . LEU A 1 124 ? -8.891 -8.612 1.659 1.00 69.44 124 LEU A N 1
ATOM 1014 C CA . LEU A 1 124 ? -7.540 -9.125 1.444 1.00 69.44 124 LEU A CA 1
ATOM 1015 C C . LEU A 1 124 ? -7.586 -10.653 1.473 1.00 69.44 124 LEU A C 1
ATOM 1017 O O . LEU A 1 124 ? -7.074 -11.280 2.402 1.00 69.44 124 LEU A O 1
ATOM 1021 N N . ASN A 1 125 ? -8.231 -11.247 0.469 1.00 67.38 125 ASN A N 1
ATOM 1022 C CA . ASN A 1 125 ? -8.263 -12.695 0.301 1.00 67.38 125 ASN A CA 1
ATOM 1023 C C . ASN A 1 125 ? -6.930 -13.175 -0.319 1.00 67.38 125 ASN A C 1
ATOM 1025 O O . ASN A 1 125 ? -6.660 -12.862 -1.479 1.00 67.38 125 ASN A O 1
ATOM 1029 N N . PRO A 1 126 ? -6.096 -13.949 0.403 1.00 58.94 126 PRO A N 1
ATOM 1030 C CA . PRO A 1 126 ? -4.809 -14.431 -0.107 1.00 58.94 126 PRO A CA 1
ATOM 1031 C C . PRO A 1 126 ? -4.938 -15.429 -1.270 1.00 58.94 126 PRO A C 1
ATOM 1033 O O . PRO A 1 126 ? -3.961 -15.660 -1.976 1.00 58.94 126 PRO A O 1
ATOM 1036 N N . ASN A 1 127 ? -6.129 -15.998 -1.488 1.00 62.72 127 ASN A N 1
ATOM 1037 C CA . ASN A 1 127 ? -6.427 -16.875 -2.620 1.00 62.72 127 ASN A CA 1
ATOM 1038 C C . ASN A 1 127 ? -7.038 -16.124 -3.819 1.00 62.72 127 ASN A C 1
ATOM 1040 O O . ASN A 1 127 ? -7.336 -16.756 -4.833 1.00 62.72 127 ASN A O 1
ATOM 1044 N N . ASN A 1 128 ? -7.213 -14.799 -3.736 1.00 55.94 128 ASN A N 1
ATOM 1045 C CA . ASN A 1 128 ? -7.571 -13.977 -4.890 1.00 55.94 128 ASN A CA 1
ATOM 1046 C C . ASN A 1 128 ? -6.298 -13.727 -5.704 1.00 55.94 128 ASN A C 1
ATOM 1048 O O . ASN A 1 128 ? -5.411 -12.993 -5.269 1.00 55.94 128 ASN A O 1
ATOM 1052 N N . LYS A 1 129 ? -6.174 -14.380 -6.863 1.00 55.22 129 LYS A N 1
ATOM 1053 C CA . LYS A 1 129 ? -4.974 -14.264 -7.708 1.00 55.22 129 LYS A CA 1
ATOM 1054 C C . LYS A 1 129 ? -4.855 -12.917 -8.424 1.00 55.22 129 LYS A C 1
ATOM 1056 O O . LYS A 1 129 ? -3.763 -12.600 -8.882 1.00 55.22 129 LYS A O 1
ATOM 1061 N N . ASP A 1 130 ? -5.904 -12.099 -8.427 1.00 56.66 130 ASP A N 1
ATOM 1062 C CA . ASP A 1 130 ? -5.896 -10.805 -9.095 1.00 56.66 130 ASP A CA 1
ATOM 1063 C C . ASP A 1 130 ? -6.116 -9.658 -8.102 1.00 56.66 130 ASP A C 1
ATOM 1065 O O . ASP A 1 130 ? -7.189 -9.452 -7.540 1.00 56.66 130 ASP A O 1
ATOM 1069 N N . ILE A 1 131 ? -5.070 -8.844 -7.934 1.00 53.94 131 ILE A N 1
ATOM 1070 C CA . ILE A 1 131 ? -5.133 -7.498 -7.333 1.00 53.94 131 ILE A CA 1
ATOM 1071 C C . ILE A 1 131 ? -6.035 -6.565 -8.189 1.00 53.94 131 ILE A C 1
ATOM 1073 O O . ILE A 1 131 ? -6.372 -5.460 -7.768 1.00 53.94 131 ILE A O 1
ATOM 1077 N N . GLY A 1 132 ? -6.435 -7.012 -9.389 1.00 52.53 132 GLY A N 1
ATOM 1078 C CA . GLY A 1 132 ? -7.180 -6.257 -10.397 1.00 52.53 132 GLY A CA 1
ATOM 1079 C C . GLY A 1 132 ? -8.635 -5.921 -10.056 1.00 52.53 132 GLY A C 1
ATOM 1080 O O . GLY A 1 132 ? -9.141 -4.940 -10.592 1.00 52.53 132 GLY A O 1
ATOM 1081 N N . ASP A 1 133 ? -9.281 -6.651 -9.143 1.00 51.88 133 ASP A N 1
ATOM 1082 C CA . ASP A 1 133 ? -10.712 -6.459 -8.846 1.00 51.88 133 ASP A CA 1
ATOM 1083 C C . ASP A 1 133 ? -10.988 -5.452 -7.719 1.00 51.88 133 ASP A C 1
ATOM 1085 O O . ASP A 1 133 ? -12.144 -5.220 -7.364 1.00 51.88 133 ASP A O 1
ATOM 1089 N N . ILE A 1 134 ? -9.951 -4.846 -7.124 1.00 53.31 134 ILE A N 1
ATOM 1090 C CA . ILE A 1 134 ? -10.133 -3.889 -6.027 1.00 53.31 134 ILE A CA 1
ATOM 1091 C C . ILE A 1 134 ? -10.481 -2.509 -6.612 1.00 53.31 134 ILE A C 1
ATOM 1093 O O . ILE A 1 134 ? -9.617 -1.875 -7.231 1.00 53.31 134 ILE A O 1
ATOM 1097 N N . PRO A 1 135 ? -11.701 -1.981 -6.384 1.00 47.56 135 PRO A N 1
ATOM 1098 C CA . PRO A 1 135 ? -12.090 -0.673 -6.896 1.00 47.56 135 PRO A CA 1
ATOM 1099 C C . PRO A 1 135 ? -11.142 0.412 -6.367 1.00 47.56 135 PRO A C 1
ATOM 1101 O O . PRO A 1 135 ? -10.991 0.587 -5.158 1.00 47.56 135 PRO A O 1
ATOM 1104 N N . GLY A 1 136 ? -10.492 1.149 -7.271 1.00 55.28 136 GLY A N 1
ATOM 1105 C CA . GLY A 1 136 ? -9.576 2.239 -6.921 1.00 55.28 136 GLY A CA 1
ATOM 1106 C C . GLY A 1 136 ? -8.099 1.854 -6.758 1.00 55.28 136 GLY A C 1
ATOM 1107 O O . GLY A 1 136 ? -7.294 2.741 -6.465 1.00 55.28 136 GLY A O 1
ATOM 1108 N N . LEU A 1 137 ? -7.708 0.590 -6.976 1.00 51.44 137 LEU A N 1
ATOM 1109 C CA . LEU A 1 137 ? -6.300 0.240 -7.202 1.00 51.44 137 LEU A CA 1
ATOM 1110 C C . LEU A 1 137 ? -5.905 0.495 -8.663 1.00 51.44 137 LEU A C 1
ATOM 1112 O O . LEU A 1 137 ? -6.700 0.303 -9.581 1.00 51.44 137 LEU A O 1
ATOM 1116 N N . ALA A 1 138 ? -4.664 0.936 -8.888 1.00 55.19 138 ALA A N 1
ATOM 1117 C CA . ALA A 1 138 ? -4.126 1.035 -10.241 1.00 55.19 138 ALA A CA 1
ATOM 1118 C C . ALA A 1 138 ? -4.075 -0.371 -10.868 1.00 55.19 138 ALA A C 1
ATOM 1120 O O . ALA A 1 138 ? -3.665 -1.308 -10.173 1.00 55.19 138 ALA A O 1
ATOM 1121 N N . PRO A 1 139 ? -4.470 -0.535 -12.144 1.00 53.12 139 PRO A N 1
ATOM 1122 C CA . PRO A 1 139 ? -4.441 -1.835 -12.799 1.00 53.12 139 PRO A CA 1
ATOM 1123 C C . PRO A 1 139 ? -3.029 -2.437 -12.720 1.00 53.12 139 PRO A C 1
ATOM 1125 O O . PRO A 1 139 ? -2.045 -1.684 -12.774 1.00 53.12 139 PRO A O 1
ATOM 1128 N N . PRO A 1 140 ? -2.906 -3.772 -12.577 1.00 54.81 140 PRO A N 1
ATOM 1129 C CA . PRO A 1 140 ? -1.609 -4.430 -12.568 1.00 54.81 140 PRO A CA 1
ATOM 1130 C C . PRO A 1 140 ? -0.840 -4.016 -13.821 1.00 54.81 140 PRO A C 1
ATOM 1132 O O . PRO A 1 140 ? -1.399 -3.964 -14.919 1.00 54.81 140 PRO A O 1
ATOM 1135 N N . ALA A 1 141 ? 0.433 -3.655 -13.644 1.00 58.03 141 ALA A N 1
ATOM 1136 C CA . ALA A 1 141 ? 1.276 -3.249 -14.757 1.00 58.03 141 ALA A CA 1
ATOM 1137 C C . ALA A 1 141 ? 1.230 -4.354 -15.818 1.00 58.03 141 ALA A C 1
ATOM 1139 O O . ALA A 1 141 ? 1.633 -5.480 -15.523 1.00 58.03 141 ALA A O 1
ATOM 1140 N N . MET A 1 142 ? 0.714 -4.036 -17.017 1.00 56.28 142 MET A N 1
ATOM 1141 C CA . MET A 1 142 ? 0.698 -4.969 -18.144 1.00 56.28 142 MET A CA 1
ATOM 1142 C C . MET A 1 142 ? 2.084 -5.589 -18.249 1.00 56.28 142 MET A C 1
ATOM 1144 O O . MET A 1 142 ? 3.071 -4.881 -18.482 1.00 56.28 142 MET A O 1
ATOM 1148 N N . THR A 1 143 ? 2.157 -6.899 -18.035 1.00 51.34 143 THR A N 1
ATOM 1149 C CA . THR A 1 143 ? 3.370 -7.669 -18.262 1.00 51.34 143 THR A CA 1
ATOM 1150 C C . THR A 1 143 ? 3.588 -7.627 -19.766 1.00 51.34 143 THR A C 1
ATOM 1152 O O . THR A 1 143 ? 2.985 -8.386 -20.514 1.00 51.34 143 THR A O 1
ATOM 1155 N N . ARG A 1 144 ? 4.350 -6.639 -20.244 1.00 51.66 144 ARG A N 1
ATOM 1156 C CA . ARG A 1 144 ? 4.768 -6.615 -21.641 1.00 51.66 144 ARG A CA 1
ATOM 1157 C C . ARG A 1 144 ? 5.653 -7.840 -21.824 1.00 51.66 144 ARG A C 1
ATOM 1159 O O . ARG A 1 144 ? 6.742 -7.873 -21.249 1.00 51.66 144 ARG A O 1
ATOM 1166 N N . GLU A 1 145 ? 5.182 -8.834 -22.575 1.00 53.94 145 GLU A N 1
ATOM 1167 C CA . GLU A 1 145 ? 6.078 -9.847 -23.123 1.00 53.94 145 GLU A CA 1
ATOM 1168 C C . GLU A 1 145 ? 7.204 -9.106 -23.842 1.00 53.94 145 GLU A C 1
ATOM 1170 O O . GLU A 1 145 ? 6.978 -8.232 -24.685 1.00 53.94 145 GLU A O 1
ATOM 1175 N N . LEU A 1 146 ? 8.433 -9.371 -23.416 1.00 57.62 146 LEU A N 1
ATOM 1176 C CA . LEU A 1 146 ? 9.603 -8.786 -24.043 1.00 57.62 146 LEU A CA 1
ATOM 1177 C C . LEU A 1 146 ? 9.689 -9.408 -25.439 1.00 57.62 146 LEU A C 1
ATOM 1179 O O . LEU A 1 146 ? 9.725 -10.630 -25.560 1.00 57.62 146 LEU A O 1
ATOM 1183 N N . LEU A 1 147 ? 9.720 -8.568 -26.480 1.00 52.22 147 LEU A N 1
ATOM 1184 C CA . LEU A 1 147 ? 9.751 -8.948 -27.906 1.00 52.22 147 LEU A CA 1
ATOM 1185 C C . LEU A 1 147 ? 10.850 -9.964 -28.283 1.00 52.22 147 LEU A C 1
ATOM 1187 O O . LEU A 1 147 ? 10.838 -10.481 -29.392 1.00 52.22 147 LEU A O 1
ATOM 1191 N N . TRP A 1 148 ? 11.799 -10.248 -27.391 1.00 57.34 148 TRP A N 1
ATOM 1192 C CA . TRP A 1 148 ? 12.862 -11.231 -27.592 1.00 57.34 148 TRP A CA 1
ATOM 1193 C C . TRP A 1 148 ? 12.496 -12.663 -27.160 1.00 57.34 148 TRP A C 1
ATOM 1195 O O . TRP A 1 148 ? 13.300 -13.562 -27.369 1.00 57.34 148 TRP A O 1
ATOM 1205 N N . ASN A 1 149 ? 11.336 -12.892 -26.529 1.00 45.88 149 ASN A N 1
ATOM 1206 C CA . ASN A 1 149 ? 10.905 -14.227 -26.077 1.00 45.88 149 ASN A CA 1
ATOM 1207 C C . ASN A 1 149 ? 10.075 -14.996 -27.124 1.00 45.88 149 ASN A C 1
ATOM 1209 O O . ASN A 1 149 ? 9.661 -16.120 -26.857 1.00 45.88 149 ASN A O 1
ATOM 1213 N N . ALA A 1 150 ? 9.832 -14.418 -28.304 1.00 47.09 150 ALA A N 1
ATOM 1214 C CA . ALA A 1 150 ? 9.254 -15.130 -29.440 1.00 47.09 150 ALA A CA 1
ATOM 1215 C C . ALA A 1 150 ? 10.387 -15.752 -30.271 1.00 47.09 150 ALA A C 1
ATOM 1217 O O . ALA A 1 150 ? 10.865 -15.161 -31.241 1.00 47.09 150 ALA A O 1
ATOM 1218 N N . SER A 1 151 ? 10.890 -16.909 -29.848 1.00 45.88 151 SER A N 1
ATOM 1219 C CA . SER A 1 151 ? 11.799 -17.755 -30.633 1.00 45.88 151 SER A CA 1
ATOM 1220 C C . SER A 1 151 ? 11.510 -19.217 -30.348 1.00 45.88 151 SER A C 1
ATOM 1222 O O . SER A 1 151 ? 11.378 -19.552 -29.151 1.00 45.88 151 SER A O 1
#

Foldseek 3Di:
DDDDDDDDVVVVVVVVVVVVVVVVVVVVVVVVVVVPPVVVVVVVVVVVVVVVVVVVVVVVVVVVVVVVVVVVVVVVVVVVVVVVVVVVVVVVVLVVDDPVVSVVVVVVVVVVVVVVVVVCCVQDPVPPPAPQPRPPDDHDDPPPPDPVPPD

Organism: NCBI:txid60419

Radius of gyration: 38.77 Å; chains: 1; bounding box: 86×54×95 Å

Sequence (151 aa):
MRQGTKWNPVKEIFFLIFYLLIKESRRQVKDLESINDPDANKMLNDYKTVNATTNQQLIGSRNWMMDKTAQIIERSKKKVTLFKKVWNHCKRKINYLSPGLRYTVQDNINVGTETAAALKAQLLNPNNKDIGDIPGLAPPAMTRELLWNAS

Secondary structure (DSSP, 8-state):
---PPPP-HHHHHHHHHHHHHHHHHHHHHHHHHHHS-HHHHHHHHHHHHHHHHHHHHHHHHHHHHHHHHHHHHHHHHHHHHHHHHHHHHHHHHHTTS-HHHHHHHHHHHHHHHHHHHHHHHHHS-TT---GGGSTTSPPPP-----TTS--

pLDDT: mean 78.36, std 15.51, range [35.78, 96.81]